Protein AF-A0A3N5MZE5-F1 (afdb_monomer_lite)

Radius of gyration: 25.67 Å; chains: 1; bounding box: 30×82×43 Å

Secondary structure (DSSP, 8-state):
---------------------------------S-HHHHHHHHHHHHHHHHHHHHHHT-HHHHHHHHHHHHHHHHHHHHHHTT--

Structure (mmCIF, N/CA/C/O backbone):
data_AF-A0A3N5MZE5-F1
#
_entry.id   AF-A0A3N5MZE5-F1
#
loop_
_atom_site.group_PDB
_atom_site.id
_atom_site.type_symbol
_atom_site.label_atom_id
_atom_site.label_alt_id
_atom_site.label_comp_id
_atom_site.label_asym_id
_atom_site.label_entity_id
_atom_site.label_seq_id
_atom_site.pdbx_PDB_ins_code
_atom_site.Cartn_x
_atom_site.Cartn_y
_atom_site.Cartn_z
_atom_site.occupancy
_atom_site.B_iso_or_equiv
_atom_site.auth_seq_id
_atom_site.auth_comp_id
_atom_site.auth_asym_id
_atom_site.auth_atom_id
_atom_site.pdbx_PDB_model_num
ATOM 1 N N . MET A 1 1 ? 10.319 73.955 -2.298 1.00 61.03 1 MET A N 1
ATOM 2 C CA . MET A 1 1 ? 9.599 72.830 -1.668 1.00 61.03 1 MET A CA 1
ATOM 3 C C . MET A 1 1 ? 9.263 71.793 -2.728 1.00 61.03 1 MET A C 1
ATOM 5 O O . MET A 1 1 ? 8.646 72.176 -3.714 1.00 61.03 1 MET A O 1
ATOM 9 N N . GLN A 1 2 ? 9.688 70.540 -2.544 1.00 54.75 2 GLN A N 1
ATOM 10 C CA . GLN A 1 2 ? 9.081 69.334 -3.126 1.00 54.75 2 GLN A CA 1
ATOM 11 C C . GLN A 1 2 ? 9.606 68.116 -2.355 1.00 54.75 2 GLN A C 1
ATOM 13 O O . GLN A 1 2 ? 10.795 67.806 -2.371 1.00 54.75 2 GLN A O 1
ATOM 18 N N . ASP A 1 3 ? 8.693 67.508 -1.610 1.00 50.97 3 ASP A N 1
ATOM 19 C CA . ASP A 1 3 ? 8.875 66.421 -0.659 1.00 50.97 3 ASP A CA 1
ATOM 20 C C . ASP A 1 3 ? 9.050 65.063 -1.351 1.00 50.97 3 ASP A C 1
ATOM 22 O O . ASP A 1 3 ? 8.403 64.768 -2.355 1.00 50.97 3 ASP A O 1
ATOM 26 N N . SER A 1 4 ? 9.880 64.182 -0.788 1.00 55.06 4 SER A N 1
ATOM 27 C CA . SER A 1 4 ? 9.910 62.757 -1.149 1.00 55.06 4 SER A CA 1
ATOM 28 C C . SER A 1 4 ? 10.402 61.909 0.023 1.00 55.06 4 SER A C 1
ATOM 30 O O . SER A 1 4 ? 11.530 61.421 0.052 1.00 55.06 4 SER A O 1
ATOM 32 N N . PHE A 1 5 ? 9.523 61.703 1.003 1.00 57.91 5 PHE A N 1
ATOM 33 C CA . PHE A 1 5 ? 9.660 60.624 1.975 1.00 57.91 5 PHE A CA 1
ATOM 34 C C . PHE A 1 5 ? 9.287 59.295 1.307 1.00 57.91 5 PHE A C 1
ATOM 36 O O . PHE A 1 5 ? 8.117 59.058 1.001 1.00 57.91 5 PHE A O 1
ATOM 43 N N . ARG A 1 6 ? 10.249 58.384 1.114 1.00 57.44 6 ARG A N 1
ATOM 44 C CA . ARG A 1 6 ? 9.924 56.973 0.861 1.00 57.44 6 ARG A CA 1
ATOM 45 C C . ARG A 1 6 ? 10.959 56.017 1.458 1.00 57.44 6 ARG A C 1
ATOM 47 O O . ARG A 1 6 ? 11.877 55.551 0.801 1.00 57.44 6 ARG A O 1
ATOM 54 N N . ASN A 1 7 ? 10.712 55.727 2.733 1.00 52.72 7 ASN A N 1
ATOM 55 C CA . ASN A 1 7 ? 10.646 54.388 3.318 1.00 52.72 7 ASN A CA 1
ATOM 56 C C . ASN A 1 7 ? 11.822 53.431 3.044 1.00 52.72 7 ASN A C 1
ATOM 58 O O . ASN A 1 7 ? 11.833 52.636 2.105 1.00 52.72 7 ASN A O 1
ATOM 62 N N . SER A 1 8 ? 12.743 53.446 3.998 1.00 59.22 8 SER A N 1
ATOM 63 C CA . SER A 1 8 ? 13.675 52.391 4.370 1.00 59.22 8 SER A CA 1
ATOM 64 C C . SER A 1 8 ? 12.985 51.031 4.550 1.00 59.22 8 SER A C 1
ATOM 66 O O . SER A 1 8 ? 12.444 50.724 5.608 1.00 59.22 8 SER A O 1
ATOM 68 N N . ARG A 1 9 ? 13.074 50.157 3.541 1.00 54.44 9 ARG A N 1
ATOM 69 C CA . ARG A 1 9 ? 12.912 48.703 3.716 1.00 54.44 9 ARG A CA 1
ATOM 70 C C . ARG A 1 9 ? 13.965 47.957 2.911 1.00 54.44 9 ARG A C 1
ATOM 72 O O . ARG A 1 9 ? 13.737 47.519 1.789 1.00 54.44 9 ARG A O 1
ATOM 79 N N . GLN A 1 10 ? 15.137 47.808 3.522 1.00 61.50 10 GLN A N 1
ATOM 80 C CA . GLN A 1 10 ? 16.026 46.701 3.191 1.00 61.50 10 GLN A CA 1
ATOM 81 C C . GLN A 1 10 ? 15.303 45.381 3.484 1.00 61.50 10 GLN A C 1
ATOM 83 O O . GLN A 1 10 ? 14.659 45.249 4.524 1.00 61.50 10 GLN A O 1
ATOM 88 N N . PRO A 1 11 ? 15.490 44.375 2.625 1.00 55.66 11 PRO A N 1
ATOM 89 C CA . PRO A 1 11 ? 15.894 43.090 3.176 1.00 55.66 11 PRO A CA 1
ATOM 90 C C . PRO A 1 11 ? 17.199 42.615 2.531 1.00 55.66 11 PRO A C 1
ATOM 92 O O . PRO A 1 11 ? 17.246 42.167 1.387 1.00 55.66 11 PRO A O 1
ATOM 95 N N . ARG A 1 12 ? 18.283 42.664 3.311 1.00 54.91 12 ARG A N 1
ATOM 96 C CA . ARG A 1 12 ? 19.449 41.802 3.097 1.00 54.91 12 ARG A CA 1
ATOM 97 C C . ARG A 1 12 ? 19.129 40.426 3.682 1.00 54.91 12 ARG A C 1
ATOM 99 O O . ARG A 1 12 ? 19.348 40.187 4.861 1.00 54.91 12 ARG A O 1
ATOM 106 N N . GLY A 1 13 ? 18.639 39.526 2.835 1.00 50.38 13 GLY A N 1
ATOM 107 C CA . GLY A 1 13 ? 18.512 38.096 3.117 1.00 50.38 13 GLY A CA 1
ATOM 108 C C . GLY A 1 13 ? 19.192 37.293 2.014 1.00 50.38 13 GLY A C 1
ATOM 109 O O . GLY A 1 13 ? 18.596 36.983 0.992 1.00 50.38 13 GLY A O 1
ATOM 110 N N . LYS A 1 14 ? 20.482 37.016 2.193 1.00 60.31 14 LYS A N 1
ATOM 111 C CA . LYS A 1 14 ? 21.333 36.213 1.305 1.00 60.31 14 LYS A CA 1
ATOM 112 C C . LYS A 1 14 ? 20.966 34.726 1.468 1.00 60.31 14 LYS A C 1
ATOM 114 O O . LYS A 1 14 ? 21.088 34.253 2.593 1.00 60.31 14 LYS A O 1
ATOM 119 N N . ARG A 1 15 ? 20.567 34.014 0.392 1.00 52.69 15 ARG A N 1
ATOM 120 C CA . ARG A 1 15 ? 20.614 32.532 0.159 1.00 52.69 15 ARG A CA 1
ATOM 121 C C . ARG A 1 15 ? 19.589 32.142 -0.931 1.00 52.69 15 ARG A C 1
ATOM 123 O O . ARG A 1 15 ? 18.412 32.313 -0.684 1.00 52.69 15 ARG A O 1
ATOM 130 N N . ARG A 1 16 ? 19.868 31.587 -2.116 1.00 57.44 16 ARG A N 1
ATOM 131 C CA . ARG A 1 16 ? 21.057 31.154 -2.879 1.00 57.44 16 ARG A CA 1
ATOM 132 C C . ARG A 1 16 ? 20.621 31.148 -4.368 1.00 57.44 16 ARG A C 1
ATOM 134 O O . ARG A 1 16 ? 19.482 30.765 -4.625 1.00 57.44 16 ARG A O 1
ATOM 141 N N . PRO A 1 17 ? 21.478 31.496 -5.342 1.00 53.22 17 PRO A N 1
ATOM 142 C CA . PRO A 1 17 ? 21.262 31.134 -6.741 1.00 53.22 17 PRO A CA 1
ATOM 143 C C . PRO A 1 17 ? 21.678 29.668 -6.916 1.00 53.22 17 PRO A C 1
ATOM 145 O O . PRO A 1 17 ? 22.772 29.285 -6.501 1.00 53.22 17 PRO A O 1
ATOM 148 N N . GLY A 1 18 ? 20.801 28.823 -7.452 1.00 47.75 18 GLY A N 1
ATOM 149 C CA . GLY A 1 18 ? 21.119 27.403 -7.577 1.00 47.75 18 GLY A CA 1
ATOM 150 C C . GLY A 1 18 ? 19.955 26.529 -8.009 1.00 47.75 18 GLY A C 1
ATOM 151 O O . GLY A 1 18 ? 19.688 25.526 -7.358 1.00 47.75 18 GLY A O 1
ATOM 152 N N . VAL A 1 19 ? 19.305 26.861 -9.128 1.00 54.09 19 VAL A N 1
ATOM 153 C CA . VAL A 1 19 ? 18.753 25.814 -10.004 1.00 54.09 19 VAL A CA 1
ATOM 154 C C . VAL A 1 19 ? 19.969 25.136 -10.635 1.00 54.09 19 VAL A C 1
ATOM 156 O O . VAL A 1 19 ? 20.426 25.467 -11.724 1.00 54.09 19 VAL A O 1
ATOM 159 N N . GLY A 1 20 ? 20.608 24.294 -9.828 1.00 51.00 20 GLY A N 1
ATOM 160 C CA . GLY A 1 20 ? 21.694 23.436 -10.243 1.00 51.00 20 GLY A CA 1
ATOM 161 C C . GLY A 1 20 ? 21.100 22.255 -10.986 1.00 51.00 20 GLY A C 1
ATOM 162 O O . GLY A 1 20 ? 20.338 21.490 -10.410 1.00 51.00 20 GLY A O 1
ATOM 163 N N . SER A 1 21 ? 21.474 22.145 -12.256 1.00 51.69 21 SER A N 1
ATOM 164 C CA . SER A 1 21 ? 21.711 20.886 -12.953 1.00 51.69 21 SER A CA 1
ATOM 165 C C . SER A 1 21 ? 20.632 19.812 -12.778 1.00 51.69 21 SER A C 1
ATOM 167 O O . SER A 1 21 ? 20.761 18.900 -11.962 1.00 51.69 21 SER A O 1
ATOM 169 N N . HIS A 1 22 ? 19.631 19.830 -13.659 1.00 52.81 22 HIS A N 1
ATOM 170 C CA . HIS A 1 22 ? 19.094 18.567 -14.158 1.00 52.81 22 HIS A CA 1
ATOM 171 C C . HIS A 1 22 ? 20.232 17.882 -14.918 1.00 52.81 22 HIS A C 1
ATOM 173 O O . HIS A 1 22 ? 20.347 18.052 -16.125 1.00 52.81 22 HIS A O 1
ATOM 179 N N . SER A 1 23 ? 21.127 17.190 -14.213 1.00 54.81 23 SER A N 1
ATOM 180 C CA . SER A 1 23 ? 22.074 16.280 -14.849 1.00 54.81 23 SER A CA 1
ATOM 181 C C . SER A 1 23 ? 21.260 15.131 -15.445 1.00 54.81 23 SER A C 1
ATOM 183 O O . SER A 1 23 ? 20.727 14.325 -14.679 1.00 54.81 23 SER A O 1
ATOM 185 N N . PRO A 1 24 ? 21.138 15.001 -16.778 1.00 56.34 24 PRO A N 1
ATOM 186 C CA . PRO A 1 24 ? 20.591 13.807 -17.385 1.00 56.34 24 PRO A CA 1
ATOM 187 C C . PRO A 1 24 ? 21.769 12.845 -17.537 1.00 56.34 24 PRO A C 1
ATOM 189 O O . PRO A 1 24 ? 22.394 12.755 -18.588 1.00 56.34 24 PRO A O 1
ATOM 192 N N . GLY A 1 25 ? 22.162 12.197 -16.446 1.00 60.31 25 GLY A N 1
ATOM 193 C CA . GLY A 1 25 ? 23.295 11.284 -16.490 1.00 60.31 25 GLY A CA 1
ATOM 194 C C . GLY A 1 25 ? 23.690 10.754 -15.123 1.00 60.31 25 GLY A C 1
ATOM 195 O O . GLY A 1 25 ? 23.862 11.522 -14.186 1.00 60.31 25 GLY A O 1
ATOM 196 N N . ALA A 1 26 ? 23.887 9.437 -15.066 1.00 52.16 26 ALA A N 1
ATOM 197 C CA . ALA A 1 26 ? 24.456 8.673 -13.954 1.00 52.16 26 ALA A CA 1
ATOM 198 C C . ALA A 1 26 ? 23.512 8.169 -12.845 1.00 52.16 26 ALA A C 1
ATOM 200 O O . ALA A 1 26 ? 23.940 7.983 -11.712 1.00 52.16 26 ALA A O 1
ATOM 201 N N . PHE A 1 27 ? 22.292 7.754 -13.193 1.00 48.00 27 PHE A N 1
ATOM 202 C CA . PHE A 1 27 ? 21.767 6.517 -12.598 1.00 48.00 27 PHE A CA 1
ATOM 203 C C . PHE A 1 27 ? 21.821 5.412 -13.651 1.00 48.00 27 PHE A C 1
ATOM 205 O O . PHE A 1 27 ? 20.817 4.954 -14.190 1.00 48.00 27 PHE A O 1
ATOM 212 N N . ALA A 1 28 ? 23.040 4.962 -13.945 1.00 52.94 28 ALA A N 1
ATOM 213 C CA . ALA A 1 28 ? 23.289 3.677 -14.587 1.00 52.94 28 ALA A CA 1
ATOM 214 C C . ALA A 1 28 ? 22.943 2.513 -13.628 1.00 52.94 28 ALA A C 1
ATOM 216 O O . ALA A 1 28 ? 23.712 1.576 -13.467 1.00 52.94 28 ALA A O 1
ATOM 217 N N . SER A 1 29 ? 21.760 2.557 -13.005 1.00 46.31 29 SER A N 1
ATOM 218 C CA . SER A 1 29 ? 21.112 1.400 -12.384 1.00 46.31 29 SER A CA 1
ATOM 219 C C . SER A 1 29 ? 20.092 0.825 -13.369 1.00 46.31 29 SER A C 1
ATOM 221 O O . SER A 1 29 ? 18.918 0.624 -13.073 1.00 46.31 29 SER A O 1
ATOM 223 N N . ARG A 1 30 ? 20.541 0.578 -14.601 1.00 54.72 30 ARG A N 1
ATOM 224 C CA . ARG A 1 30 ? 19.924 -0.440 -15.452 1.00 54.72 30 ARG A CA 1
ATOM 225 C C . ARG A 1 30 ? 20.623 -1.740 -15.085 1.00 54.72 30 ARG A C 1
ATOM 227 O O . ARG A 1 30 ? 21.591 -2.114 -15.733 1.00 54.72 30 ARG A O 1
ATOM 234 N N . GLY A 1 31 ? 20.246 -2.326 -13.951 1.00 48.62 31 GLY A N 1
ATOM 235 C CA . GLY A 1 31 ? 21.101 -3.352 -13.362 1.00 48.62 31 GLY A CA 1
ATOM 236 C C . GLY A 1 31 ? 20.490 -4.323 -12.370 1.00 48.62 31 GLY A C 1
ATOM 237 O O . GLY A 1 31 ? 21.190 -5.247 -11.981 1.00 48.62 31 GLY A O 1
ATOM 238 N N . ARG A 1 32 ? 19.209 -4.218 -12.004 1.00 50.91 32 ARG A N 1
ATOM 239 C CA . ARG A 1 32 ? 18.472 -5.442 -11.684 1.00 50.91 32 ARG A CA 1
ATOM 240 C C . ARG A 1 32 ? 17.692 -5.796 -12.934 1.00 50.91 32 ARG A C 1
ATOM 242 O O . ARG A 1 32 ? 16.595 -5.302 -13.146 1.00 50.91 32 ARG A O 1
ATOM 249 N N . SER A 1 33 ? 18.278 -6.649 -13.769 1.00 51.62 33 SER A N 1
ATOM 250 C CA . SER A 1 33 ? 17.559 -7.408 -14.799 1.00 51.62 33 SER A CA 1
ATOM 251 C C . SER A 1 33 ? 16.620 -8.435 -14.138 1.00 51.62 33 SER A C 1
ATOM 253 O O . SER A 1 33 ? 16.617 -9.612 -14.471 1.00 51.62 33 SER A O 1
ATOM 255 N N . GLY A 1 34 ? 15.886 -8.018 -13.111 1.00 55.78 34 GLY A N 1
ATOM 256 C CA . GLY A 1 34 ? 14.726 -8.711 -12.591 1.00 55.78 34 GLY A CA 1
ATOM 257 C C . GLY A 1 34 ? 13.571 -7.860 -13.061 1.00 55.78 34 GLY A C 1
ATOM 258 O O . GLY A 1 34 ? 13.550 -6.674 -12.754 1.00 55.78 34 GLY A O 1
ATOM 259 N N . ASN A 1 35 ? 12.708 -8.423 -13.900 1.00 68.69 35 ASN A N 1
ATOM 260 C CA . ASN A 1 35 ? 11.594 -7.726 -14.533 1.00 68.69 35 ASN A CA 1
ATOM 261 C C . ASN A 1 35 ? 10.966 -6.740 -13.538 1.00 68.69 35 ASN A C 1
ATOM 263 O O . ASN A 1 35 ? 10.402 -7.173 -12.535 1.00 68.69 35 ASN A O 1
ATOM 267 N N . ALA A 1 36 ? 11.105 -5.432 -13.775 1.00 69.12 36 ALA A N 1
ATOM 268 C CA . ALA A 1 36 ? 10.643 -4.410 -12.832 1.00 69.12 36 ALA A CA 1
ATOM 269 C C . ALA A 1 36 ? 9.145 -4.577 -12.513 1.00 69.12 36 ALA A C 1
ATOM 271 O O . ALA A 1 36 ? 8.705 -4.288 -11.405 1.00 69.12 36 ALA A O 1
ATOM 272 N N . GLN A 1 37 ? 8.396 -5.144 -13.460 1.00 72.25 37 GLN A N 1
ATOM 273 C CA . GLN A 1 37 ? 7.019 -5.591 -13.298 1.00 72.25 37 GLN A CA 1
ATOM 274 C C . GLN A 1 37 ? 6.876 -6.732 -12.271 1.00 72.25 37 GLN A C 1
ATOM 276 O O . GLN A 1 37 ? 6.010 -6.677 -11.400 1.00 72.25 37 GLN A O 1
ATOM 281 N N . ALA A 1 38 ? 7.728 -7.760 -12.335 1.00 78.75 38 ALA A N 1
ATOM 282 C CA . ALA A 1 38 ? 7.732 -8.868 -11.379 1.00 78.75 38 ALA A CA 1
ATOM 283 C C . ALA A 1 38 ? 8.114 -8.397 -9.966 1.00 78.75 38 ALA A C 1
ATOM 285 O O . ALA A 1 38 ? 7.527 -8.853 -8.984 1.00 78.75 38 ALA A O 1
ATOM 286 N N . ASP A 1 39 ? 9.046 -7.446 -9.859 1.00 85.81 39 ASP A N 1
ATOM 287 C CA . ASP A 1 39 ? 9.363 -6.798 -8.585 1.00 85.81 39 ASP A CA 1
ATOM 288 C C . ASP A 1 39 ? 8.191 -5.968 -8.053 1.00 85.81 39 ASP A C 1
ATOM 290 O O . ASP A 1 39 ? 7.817 -6.129 -6.889 1.00 85.81 39 ASP A O 1
ATOM 294 N N . ALA A 1 40 ? 7.556 -5.158 -8.907 1.00 87.88 40 ALA A N 1
ATOM 295 C CA . ALA A 1 40 ? 6.402 -4.343 -8.536 1.00 87.88 40 ALA A CA 1
ATOM 296 C C . ALA A 1 40 ? 5.225 -5.201 -8.055 1.00 87.88 40 ALA A C 1
ATOM 298 O O . ALA A 1 40 ? 4.618 -4.896 -7.028 1.00 87.88 40 ALA A O 1
ATOM 299 N N . ARG A 1 41 ? 4.946 -6.322 -8.731 1.00 90.06 41 ARG A N 1
ATOM 300 C CA . ARG A 1 41 ? 3.922 -7.284 -8.306 1.00 90.06 41 ARG A CA 1
ATOM 301 C C . ARG A 1 41 ? 4.223 -7.862 -6.922 1.00 90.06 41 ARG A C 1
ATOM 303 O O . ARG A 1 41 ? 3.348 -7.886 -6.061 1.00 90.06 41 ARG A O 1
ATOM 310 N N . ARG A 1 42 ? 5.473 -8.259 -6.673 1.00 92.75 42 ARG A N 1
ATOM 311 C CA . ARG A 1 42 ? 5.895 -8.780 -5.366 1.00 92.75 42 ARG A CA 1
ATOM 312 C C . ARG A 1 42 ? 5.799 -7.722 -4.263 1.00 92.75 42 ARG A C 1
ATOM 314 O O . ARG A 1 42 ? 5.445 -8.047 -3.130 1.00 92.75 42 ARG A O 1
ATOM 321 N N . GLN A 1 43 ? 6.123 -6.461 -4.563 1.00 92.19 43 GLN A N 1
ATOM 322 C CA . GLN A 1 43 ? 5.921 -5.364 -3.615 1.00 92.19 43 GLN A CA 1
ATOM 323 C C . GLN A 1 43 ? 4.435 -5.125 -3.337 1.00 92.19 43 GLN A C 1
ATOM 325 O O . GLN A 1 43 ? 4.073 -5.002 -2.170 1.00 92.19 43 GLN A O 1
ATOM 330 N N . TYR A 1 44 ? 3.580 -5.116 -4.362 1.00 94.31 44 TYR A N 1
ATOM 331 C CA . TYR A 1 44 ? 2.132 -4.976 -4.201 1.00 94.31 44 TYR A CA 1
ATOM 332 C C . TYR A 1 44 ? 1.564 -6.023 -3.232 1.00 94.31 44 TYR A C 1
ATOM 334 O O . TYR A 1 44 ? 0.961 -5.660 -2.223 1.00 94.31 44 TYR A O 1
ATOM 342 N N . GLU A 1 45 ? 1.836 -7.307 -3.477 1.00 94.31 45 GLU A N 1
ATOM 343 C CA . GLU A 1 45 ? 1.356 -8.413 -2.636 1.00 94.31 45 GLU A CA 1
ATOM 344 C C . GLU A 1 45 ? 1.830 -8.272 -1.178 1.00 94.31 45 GLU A C 1
ATOM 346 O O . GLU A 1 45 ? 1.052 -8.457 -0.239 1.00 94.31 45 GLU A O 1
ATOM 351 N N . ARG A 1 46 ? 3.089 -7.856 -0.971 1.00 95.94 46 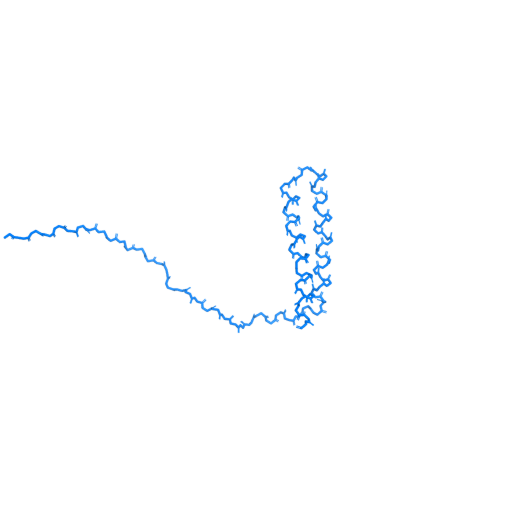ARG A N 1
ATOM 352 C CA . ARG A 1 46 ? 3.635 -7.583 0.366 1.00 95.94 46 ARG A CA 1
ATOM 353 C C . ARG A 1 46 ? 2.884 -6.456 1.075 1.00 95.94 46 ARG A C 1
ATOM 355 O O . ARG A 1 46 ? 2.570 -6.596 2.254 1.00 95.94 46 ARG A O 1
ATOM 362 N N . TYR A 1 47 ? 2.637 -5.336 0.398 1.00 96.94 47 TYR A N 1
ATOM 363 C CA . TYR A 1 47 ? 1.982 -4.182 1.016 1.00 96.94 47 TYR A CA 1
ATOM 364 C C . TYR A 1 47 ? 0.512 -4.446 1.337 1.00 96.94 47 TYR A C 1
ATOM 366 O O . TYR A 1 47 ? 0.050 -4.016 2.387 1.00 96.94 47 TYR A O 1
ATOM 374 N N . VAL A 1 48 ? -0.197 -5.212 0.506 1.00 96.00 48 VAL A N 1
ATOM 375 C CA . VAL A 1 48 ? -1.572 -5.648 0.803 1.00 96.00 48 VAL A CA 1
ATOM 376 C C . VAL A 1 48 ? -1.609 -6.523 2.061 1.00 96.00 48 VAL A C 1
ATOM 378 O O . VAL A 1 48 ? -2.441 -6.298 2.940 1.00 96.00 48 VAL A O 1
ATOM 381 N N . ALA A 1 49 ? -0.679 -7.475 2.191 1.00 96.88 49 ALA A N 1
ATOM 382 C CA . ALA A 1 49 ? -0.583 -8.320 3.381 1.00 96.88 49 ALA A CA 1
ATOM 383 C C . ALA A 1 49 ? -0.270 -7.504 4.650 1.00 96.88 49 ALA A C 1
ATOM 385 O O . ALA A 1 49 ? -0.920 -7.700 5.677 1.00 96.88 49 ALA A O 1
ATOM 386 N N . LEU A 1 50 ? 0.673 -6.555 4.565 1.00 96.62 50 LEU A N 1
ATOM 387 C CA . LEU A 1 50 ? 1.009 -5.652 5.672 1.00 96.62 50 LEU A CA 1
ATOM 388 C C . LEU A 1 50 ? -0.175 -4.757 6.067 1.00 96.62 50 LEU A C 1
ATOM 390 O O . LEU A 1 50 ? -0.452 -4.594 7.255 1.00 96.62 50 LEU A O 1
ATOM 394 N N . ALA A 1 51 ? -0.912 -4.230 5.087 1.00 95.88 51 ALA A N 1
ATOM 395 C CA . ALA A 1 51 ? -2.108 -3.431 5.329 1.00 95.88 51 ALA A CA 1
ATOM 396 C C . ALA A 1 51 ? -3.175 -4.237 6.080 1.00 95.88 51 ALA A C 1
ATOM 398 O O . ALA A 1 51 ? -3.725 -3.755 7.065 1.00 95.88 51 ALA A O 1
ATOM 399 N N . HIS A 1 52 ? -3.419 -5.484 5.670 1.00 95.44 52 HIS A N 1
ATOM 400 C CA . HIS A 1 52 ? -4.336 -6.379 6.374 1.00 95.44 52 HIS A CA 1
ATOM 401 C C . HIS A 1 52 ? -3.890 -6.657 7.812 1.00 95.44 52 HIS A C 1
ATOM 403 O O . HIS A 1 52 ? -4.715 -6.589 8.721 1.00 95.44 52 HIS A O 1
ATOM 409 N N . SER A 1 53 ? -2.600 -6.925 8.046 1.00 96.50 53 SER A N 1
ATOM 410 C CA . SER A 1 53 ? -2.102 -7.119 9.413 1.00 96.50 53 SER A CA 1
ATOM 411 C C . SER A 1 53 ? -2.240 -5.863 10.276 1.00 96.50 53 SER A C 1
ATOM 413 O O . SER A 1 53 ? -2.626 -5.986 11.433 1.00 96.50 53 SER A O 1
ATOM 415 N N . ALA A 1 54 ? -2.011 -4.672 9.711 1.00 95.75 54 ALA A N 1
ATOM 416 C CA . ALA A 1 54 ? -2.173 -3.400 10.417 1.00 95.75 54 ALA A CA 1
ATOM 417 C C . ALA A 1 54 ? -3.648 -3.089 10.734 1.00 95.75 54 ALA A C 1
ATOM 419 O O . ALA A 1 54 ? -3.974 -2.553 11.789 1.00 95.75 54 ALA A O 1
ATOM 420 N N . VAL A 1 55 ? -4.580 -3.483 9.857 1.00 96.06 55 VAL A N 1
ATOM 421 C CA . VAL A 1 55 ? -6.020 -3.406 10.163 1.00 96.06 55 VAL A CA 1
ATOM 422 C C . VAL A 1 55 ? -6.369 -4.313 11.344 1.00 96.06 55 VAL A C 1
ATOM 424 O O . VAL A 1 55 ? -7.110 -3.896 12.231 1.00 96.06 55 VAL A O 1
ATOM 427 N N . LEU A 1 56 ? -5.827 -5.535 11.379 1.00 95.94 56 LEU A N 1
ATOM 428 C CA . LEU A 1 56 ? -6.064 -6.484 12.470 1.00 95.94 56 LEU A CA 1
ATOM 429 C C . LEU A 1 56 ? -5.410 -6.052 13.793 1.00 95.94 56 LEU A C 1
ATOM 431 O O . LEU A 1 56 ? -5.954 -6.370 14.849 1.00 95.94 56 LEU A O 1
ATOM 435 N N . SER A 1 57 ? -4.285 -5.328 13.756 1.00 94.94 57 SER A N 1
ATOM 436 C CA . SER A 1 57 ? -3.661 -4.748 14.957 1.00 94.94 57 SER A CA 1
ATOM 437 C C . SER A 1 57 ? -4.386 -3.501 15.476 1.00 94.94 57 SER A C 1
ATOM 439 O O . SER A 1 57 ? -4.179 -3.116 16.624 1.00 94.94 57 SER A O 1
ATOM 441 N N . GLY A 1 58 ? -5.268 -2.899 14.668 1.00 94.88 58 GLY A N 1
ATOM 442 C CA . GLY A 1 58 ? -5.981 -1.661 14.995 1.00 94.88 58 GLY A CA 1
ATOM 443 C C . GLY A 1 58 ? -5.247 -0.383 14.571 1.00 94.88 58 GLY A C 1
ATOM 444 O O . GLY A 1 58 ? -5.730 0.718 14.842 1.00 94.88 58 GLY A O 1
ATOM 445 N N . ASP A 1 59 ? -4.123 -0.498 13.861 1.00 94.44 59 ASP A N 1
ATOM 446 C CA . ASP A 1 59 ? -3.302 0.625 13.405 1.00 94.44 59 ASP A CA 1
ATOM 447 C C . ASP A 1 59 ? -3.798 1.180 12.061 1.00 94.44 59 ASP A C 1
ATOM 449 O O . ASP A 1 59 ? -3.202 0.996 10.996 1.00 94.44 59 ASP A O 1
ATOM 453 N N . ALA A 1 60 ? -4.915 1.912 12.101 1.00 92.12 60 ALA A N 1
ATOM 454 C CA . ALA A 1 60 ? -5.577 2.443 10.904 1.00 92.12 60 ALA A CA 1
ATOM 455 C C . ALA A 1 60 ? -4.687 3.379 10.053 1.00 92.12 60 ALA A C 1
ATOM 457 O O . ALA A 1 60 ? -4.768 3.366 8.823 1.00 92.12 60 ALA A O 1
ATOM 458 N N . VAL A 1 61 ? -3.819 4.175 10.691 1.00 96.44 61 VAL A N 1
ATOM 459 C CA . VAL A 1 61 ? -2.883 5.080 9.994 1.00 96.44 61 VAL A CA 1
ATOM 460 C C . VAL A 1 61 ? -1.823 4.285 9.233 1.00 96.44 61 VAL A C 1
ATOM 462 O O . VAL A 1 61 ? -1.500 4.606 8.088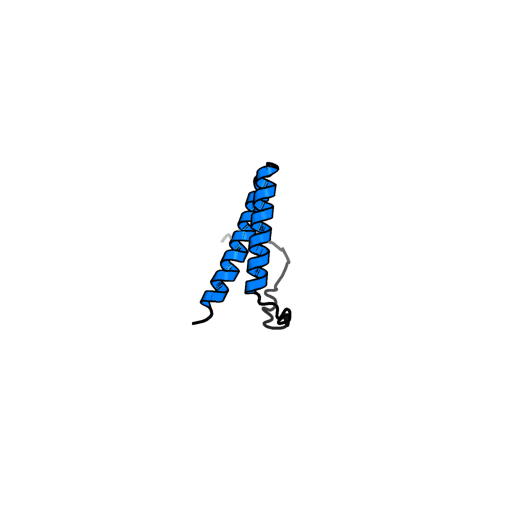 1.00 96.44 61 VAL A O 1
ATOM 465 N N . GLU A 1 62 ? -1.300 3.226 9.851 1.00 93.69 62 GLU A N 1
ATOM 466 C CA . GLU A 1 62 ? -0.296 2.366 9.232 1.00 93.69 62 GLU A CA 1
ATOM 467 C C . GLU A 1 62 ? -0.902 1.575 8.066 1.00 93.69 62 GLU A C 1
ATOM 469 O O . GLU A 1 62 ? -0.334 1.546 6.973 1.00 93.69 62 GLU A O 1
ATOM 474 N N . ALA A 1 63 ? -2.117 1.044 8.247 1.00 95.69 63 ALA A N 1
ATOM 475 C CA . ALA A 1 63 ? -2.874 0.402 7.179 1.00 95.69 63 ALA A CA 1
ATOM 476 C C . ALA A 1 63 ? -3.057 1.329 5.968 1.00 95.69 63 ALA A C 1
ATOM 478 O O . ALA A 1 63 ? -2.796 0.924 4.834 1.00 95.69 63 ALA A O 1
ATOM 479 N N . GLN A 1 64 ? -3.446 2.591 6.185 1.00 95.12 64 GLN A N 1
ATOM 480 C CA . GLN A 1 64 ? -3.612 3.560 5.100 1.00 95.12 64 GLN A CA 1
ATOM 481 C C . GLN A 1 64 ? -2.295 3.841 4.367 1.00 95.12 64 GLN A C 1
ATOM 483 O O . GLN A 1 64 ? -2.287 3.943 3.139 1.00 95.12 64 GLN A O 1
ATOM 488 N N . ASN A 1 65 ? -1.185 3.938 5.099 1.00 95.38 65 ASN A N 1
ATOM 489 C CA . ASN A 1 65 ? 0.137 4.100 4.505 1.00 95.38 65 ASN A CA 1
ATOM 490 C C . ASN A 1 65 ? 0.489 2.900 3.604 1.00 95.38 65 ASN A C 1
ATOM 492 O O . ASN A 1 65 ? 0.867 3.066 2.443 1.00 95.38 65 ASN A O 1
ATOM 496 N N . TYR A 1 66 ? 0.263 1.674 4.084 1.00 96.81 66 TYR A N 1
ATOM 497 C CA . TYR A 1 66 ? 0.479 0.468 3.284 1.00 96.81 66 TYR A CA 1
ATOM 498 C C . TYR A 1 66 ? -0.425 0.389 2.051 1.00 96.81 66 TYR A C 1
ATOM 500 O O . TYR A 1 66 ? 0.054 0.013 0.980 1.00 96.81 66 TYR A O 1
ATOM 508 N N . TYR A 1 67 ? -1.687 0.812 2.144 1.00 95.75 67 TYR A N 1
ATOM 509 C CA . TYR A 1 67 ? -2.562 0.890 0.973 1.00 95.75 67 TYR A CA 1
ATOM 510 C C . TYR A 1 67 ? -2.064 1.901 -0.064 1.00 95.75 67 TYR A C 1
ATOM 512 O O . TYR A 1 67 ? -2.084 1.602 -1.255 1.00 95.75 67 TYR A O 1
ATOM 520 N N . GLN A 1 68 ? -1.541 3.058 0.353 1.00 94.94 68 GLN A N 1
ATOM 521 C CA . GLN A 1 68 ? -0.928 4.010 -0.583 1.00 94.94 68 GLN A CA 1
ATOM 522 C C . GLN A 1 68 ? 0.278 3.398 -1.307 1.00 94.94 68 GLN A C 1
ATOM 524 O O . GLN A 1 68 ? 0.448 3.600 -2.513 1.00 94.94 68 GLN A O 1
ATOM 529 N N . HIS A 1 69 ? 1.095 2.619 -0.592 1.00 93.56 69 HIS A N 1
ATOM 530 C CA . HIS A 1 69 ? 2.199 1.883 -1.198 1.00 93.56 69 HIS A CA 1
ATOM 531 C C . HIS A 1 69 ? 1.705 0.820 -2.184 1.00 93.56 69 HIS A C 1
ATOM 533 O O . HIS A 1 69 ? 2.207 0.769 -3.307 1.00 93.56 69 HIS A O 1
ATOM 539 N N . ALA A 1 70 ? 0.698 0.022 -1.825 1.00 94.44 70 ALA A N 1
ATOM 540 C CA . ALA A 1 70 ? 0.091 -0.946 -2.737 1.00 94.44 70 ALA A CA 1
ATOM 541 C C . ALA A 1 70 ? -0.425 -0.260 -4.019 1.00 94.44 70 ALA A C 1
ATOM 543 O O . ALA A 1 70 ? -0.074 -0.670 -5.125 1.00 94.44 70 ALA A O 1
ATOM 544 N N . GLU A 1 71 ? -1.146 0.854 -3.884 1.00 93.06 71 GLU A N 1
ATOM 545 C CA . GLU A 1 71 ? -1.642 1.660 -5.008 1.00 93.06 71 GLU A CA 1
ATOM 546 C C . GLU A 1 71 ? -0.516 2.215 -5.894 1.00 93.06 71 GLU A C 1
ATOM 548 O O . GLU A 1 71 ? -0.654 2.328 -7.116 1.00 93.06 71 GLU A O 1
ATOM 553 N N . HIS A 1 72 ? 0.626 2.584 -5.309 1.00 91.69 72 HIS A N 1
ATOM 554 C CA . HIS A 1 72 ? 1.794 2.999 -6.081 1.00 91.69 72 HIS A CA 1
ATOM 555 C C . HIS A 1 72 ? 2.315 1.858 -6.965 1.00 91.69 72 HIS A C 1
ATOM 557 O O . HIS A 1 72 ? 2.435 2.041 -8.176 1.00 91.69 72 HIS A O 1
ATOM 563 N N . TYR A 1 73 ? 2.562 0.674 -6.398 1.00 91.81 73 TYR A N 1
ATOM 564 C CA . TYR A 1 73 ? 3.089 -0.462 -7.163 1.00 91.81 73 TYR A CA 1
ATOM 565 C C . TYR A 1 73 ? 2.092 -1.013 -8.182 1.00 91.81 73 TYR A C 1
ATOM 567 O O . TYR A 1 73 ? 2.495 -1.408 -9.274 1.00 91.81 73 TYR A O 1
ATOM 575 N N . PHE A 1 74 ? 0.794 -0.963 -7.880 1.00 90.62 74 PHE A N 1
ATOM 576 C CA . PHE A 1 74 ? -0.255 -1.300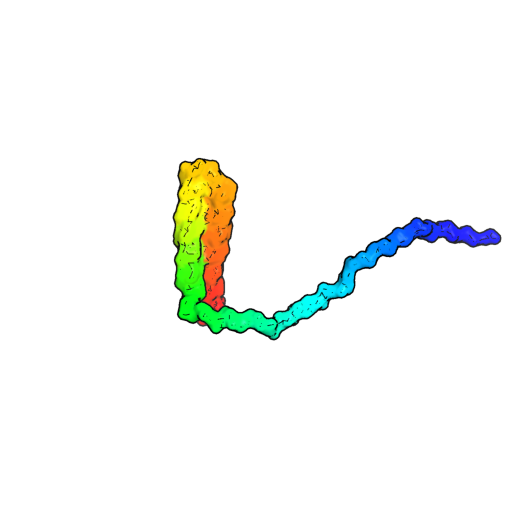 -8.837 1.00 90.62 74 PHE A CA 1
ATOM 577 C C . PHE A 1 74 ? -0.216 -0.390 -10.073 1.00 90.62 74 PHE A C 1
ATOM 579 O O . PHE A 1 74 ? -0.277 -0.866 -11.210 1.00 90.62 74 PHE A O 1
ATOM 586 N N . ARG A 1 75 ? -0.040 0.922 -9.865 1.00 87.56 75 ARG A N 1
ATOM 587 C CA . ARG A 1 75 ? 0.131 1.889 -10.959 1.00 87.56 75 ARG A CA 1
ATOM 588 C C . ARG A 1 75 ? 1.435 1.689 -11.722 1.00 87.56 75 ARG A C 1
ATOM 590 O O . ARG A 1 75 ? 1.418 1.821 -12.937 1.00 87.56 75 ARG A O 1
ATOM 597 N N . VAL A 1 76 ? 2.538 1.351 -11.052 1.00 86.81 76 VAL A N 1
ATOM 598 C CA . VAL A 1 76 ? 3.815 1.034 -11.721 1.00 86.81 76 VAL A CA 1
ATO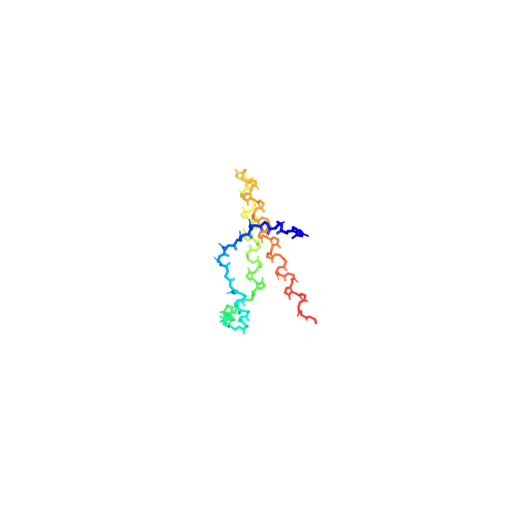M 599 C C . VAL A 1 76 ? 3.671 -0.198 -12.615 1.00 86.81 76 VAL A C 1
ATOM 601 O O . VAL A 1 76 ? 4.127 -0.164 -13.753 1.00 86.81 76 VAL A O 1
ATOM 604 N N . MET A 1 77 ? 2.989 -1.244 -12.141 1.00 84.50 77 MET A N 1
ATOM 605 C CA . MET A 1 77 ? 2.730 -2.454 -12.925 1.00 84.50 77 MET A CA 1
ATOM 606 C C . MET A 1 77 ? 1.923 -2.130 -14.192 1.00 84.50 77 MET A C 1
ATOM 608 O O . MET A 1 77 ? 2.362 -2.453 -15.288 1.00 84.50 77 MET A O 1
ATOM 612 N N . ARG A 1 78 ? 0.809 -1.392 -14.056 1.00 81.50 78 ARG A N 1
ATOM 613 C CA . ARG A 1 78 ? -0.048 -0.993 -15.191 1.00 81.50 78 ARG A CA 1
ATOM 614 C C . ARG A 1 78 ? 0.574 0.055 -16.118 1.00 81.50 78 ARG A C 1
ATOM 616 O O . ARG A 1 78 ? 0.306 0.064 -17.312 1.00 81.50 78 ARG A O 1
ATOM 623 N N . GLY A 1 79 ? 1.367 0.976 -15.576 1.00 71.06 79 GLY A N 1
ATOM 624 C CA . GLY A 1 79 ? 2.040 2.023 -16.346 1.00 71.06 79 GLY A CA 1
ATOM 625 C C . GLY A 1 79 ? 3.195 1.487 -17.191 1.00 71.06 79 GLY A C 1
ATOM 626 O O . GLY A 1 79 ? 3.510 2.076 -18.219 1.00 71.06 79 GLY A O 1
ATOM 627 N N . GLN A 1 80 ? 3.794 0.363 -16.784 1.00 58.94 80 GLN A N 1
ATOM 628 C CA . GLN A 1 80 ? 4.748 -0.381 -17.607 1.00 58.94 80 GLN A CA 1
ATOM 629 C C . GLN A 1 80 ? 4.056 -1.093 -18.770 1.00 58.94 80 GLN A C 1
ATOM 631 O O . GLN A 1 80 ? 4.583 -1.052 -19.876 1.00 58.94 80 GLN A O 1
ATOM 636 N N . ASP A 1 81 ? 2.862 -1.656 -18.555 1.00 54.78 81 ASP A N 1
ATOM 637 C CA . ASP A 1 81 ? 2.083 -2.279 -19.633 1.00 54.78 81 ASP A CA 1
ATOM 638 C C . ASP A 1 81 ? 1.707 -1.252 -20.730 1.00 54.78 81 ASP A C 1
ATOM 640 O O . ASP A 1 81 ? 1.751 -1.568 -21.917 1.00 54.78 81 ASP A O 1
ATOM 644 N N . ASN A 1 82 ? 1.446 0.007 -20.353 1.00 52.00 82 ASN A N 1
ATOM 645 C CA . ASN A 1 82 ? 1.000 1.086 -21.253 1.00 52.00 82 ASN A CA 1
ATOM 646 C 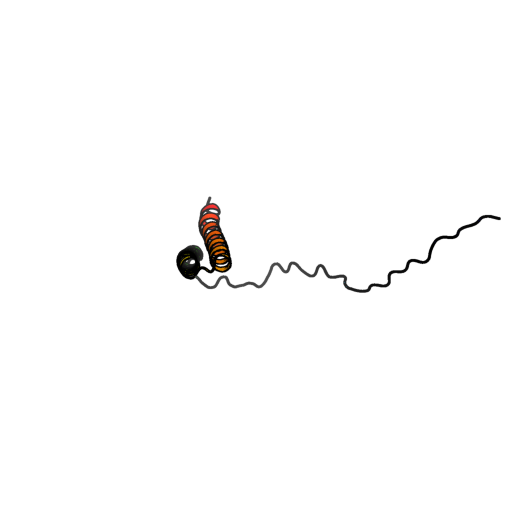C . ASN A 1 82 ? 2.129 1.848 -21.998 1.00 52.00 82 ASN A C 1
ATOM 648 O O . ASN A 1 82 ? 1.856 2.847 -22.657 1.00 52.00 82 ASN A O 1
ATOM 652 N N . GLN A 1 83 ? 3.399 1.444 -21.858 1.00 44.84 83 GLN A N 1
ATOM 653 C CA . GLN A 1 83 ? 4.548 1.985 -22.620 1.00 44.84 83 GLN A CA 1
ATOM 654 C C . GLN A 1 83 ? 4.946 1.068 -23.798 1.00 44.84 83 GLN A C 1
ATOM 656 O O . GLN A 1 83 ? 5.984 1.285 -24.421 1.00 44.84 83 GLN A O 1
ATOM 661 N N . SER A 1 84 ? 4.151 0.027 -24.065 1.00 45.88 84 SER A N 1
ATOM 662 C CA . SER A 1 84 ? 4.469 -1.070 -24.992 1.00 45.88 84 SER A CA 1
ATOM 663 C C . SER A 1 84 ? 3.800 -0.971 -26.368 1.00 45.88 84 SER A C 1
ATOM 665 O O . SER A 1 84 ? 3.905 -1.929 -27.133 1.00 45.88 84 SER A O 1
ATOM 667 N N . GLU A 1 85 ? 3.105 0.124 -26.682 1.00 42.50 85 GLU A N 1
ATOM 668 C CA . GLU A 1 85 ? 2.399 0.318 -27.962 1.00 42.50 85 GLU A CA 1
ATOM 669 C C . GLU A 1 85 ? 3.012 1.437 -28.808 1.00 42.50 85 GLU A C 1
ATOM 671 O O . GLU A 1 85 ? 3.342 2.507 -28.243 1.00 42.50 85 GLU A O 1
#

pLDDT: mean 73.29, std 19.74, range [42.5, 96.94]

Foldseek 3Di:
DDDDDDDDDDDPDDDDPDPDDPDPDPPPPPDPPPPVLVVLVVLLVVLCVQLVVCVVVVNNVSSVVSVVS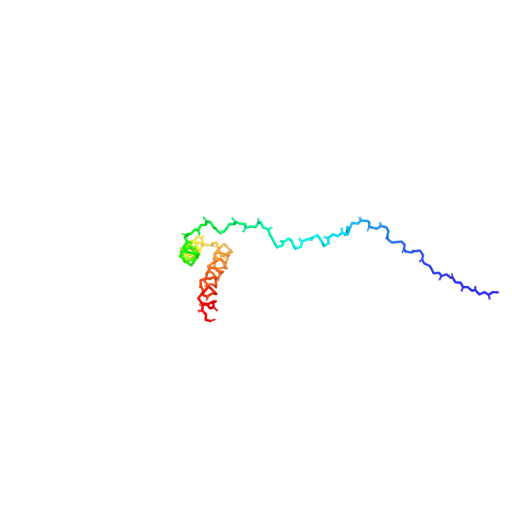NVVSVCVNVVVVVVPD

Sequence (85 aa):
MQDSFRNSRQPRGKRRPGVGSHSPGAFASRGRSGNAQADARRQYERYVALAHSAVLSGDAVEAQNYYQHAEHYFRVMRGQDNQSE